Protein AF-A0A935BL09-F1 (afdb_monomer_lite)

Foldseek 3Di:
DDPVLVVVCVVLVLVVLLVLDDPVLNVCLVCVLVPDPDPVSSVVSSVVVSVQSVVSQDGPNDGDDRDPDDD

Radius of gyration: 11.99 Å; chains: 1; bounding box: 31×22×32 Å

Structure (mmCIF, N/CA/C/O backbone):
data_AF-A0A935BL09-F1
#
_entry.id   AF-A0A935BL09-F1
#
loop_
_atom_site.group_PDB
_atom_site.id
_atom_site.type_symbol
_atom_site.label_atom_id
_atom_site.label_alt_id
_atom_site.label_comp_id
_atom_site.label_asym_id
_atom_site.label_entity_id
_atom_site.label_seq_id
_atom_site.pdbx_PDB_ins_code
_atom_site.Cartn_x
_atom_site.Cartn_y
_atom_site.Cartn_z
_atom_site.occupa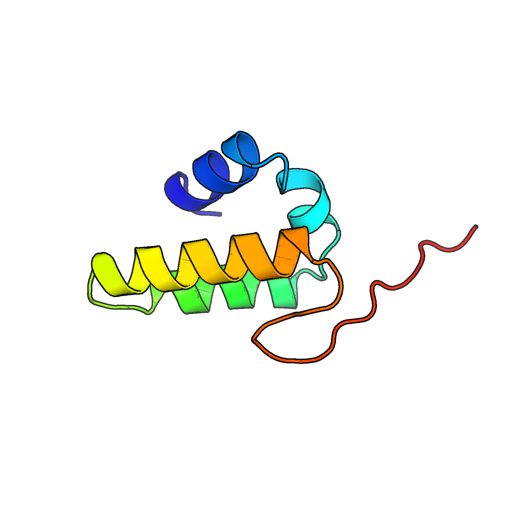ncy
_atom_site.B_iso_or_equiv
_atom_site.auth_seq_id
_atom_site.auth_comp_id
_atom_site.auth_asym_id
_atom_site.auth_atom_id
_atom_site.pdbx_PDB_model_num
ATOM 1 N N . MET A 1 1 ? 7.714 -0.658 7.142 1.00 85.06 1 MET A N 1
ATOM 2 C CA . MET A 1 1 ? 7.207 -0.276 5.804 1.00 85.06 1 MET A CA 1
ATOM 3 C C . MET A 1 1 ? 8.355 0.346 5.015 1.00 85.06 1 MET A C 1
ATOM 5 O O . MET A 1 1 ? 9.045 1.158 5.614 1.00 85.06 1 MET A O 1
ATOM 9 N N . PRO A 1 2 ? 8.592 -0.031 3.744 1.00 92.06 2 PRO A N 1
ATOM 10 C CA . PRO A 1 2 ? 9.605 0.596 2.884 1.00 92.06 2 PRO A CA 1
ATOM 11 C C . PRO A 1 2 ? 9.298 2.073 2.599 1.00 92.06 2 PRO A C 1
ATOM 13 O O . PRO A 1 2 ? 8.129 2.429 2.452 1.00 92.06 2 PRO A O 1
ATOM 16 N N . ASP A 1 3 ? 10.329 2.907 2.446 1.00 94.38 3 ASP A N 1
ATOM 17 C CA . ASP A 1 3 ? 10.171 4.359 2.247 1.00 94.38 3 ASP A CA 1
ATOM 18 C C . ASP A 1 3 ? 9.348 4.713 1.004 1.00 94.38 3 ASP A C 1
ATOM 20 O O . ASP A 1 3 ? 8.467 5.563 1.076 1.00 94.38 3 ASP A O 1
ATOM 24 N N . VAL A 1 4 ? 9.554 3.996 -0.107 1.00 92.44 4 VAL A N 1
ATOM 25 C CA . VAL A 1 4 ? 8.777 4.184 -1.347 1.00 92.44 4 VAL A CA 1
ATOM 26 C C . VAL A 1 4 ? 7.276 3.950 -1.143 1.00 92.44 4 VAL A C 1
ATOM 28 O O . VAL A 1 4 ? 6.451 4.640 -1.734 1.00 92.44 4 VAL A O 1
ATOM 31 N N . VAL A 1 5 ? 6.909 3.003 -0.275 1.00 95.38 5 VAL A N 1
ATOM 32 C CA . VAL A 1 5 ? 5.503 2.722 0.037 1.00 95.38 5 VAL A CA 1
ATOM 33 C C . VAL A 1 5 ? 4.937 3.818 0.935 1.00 95.38 5 VAL A C 1
ATOM 35 O O . VAL A 1 5 ? 3.825 4.277 0.691 1.00 95.38 5 VAL A O 1
ATOM 38 N N . ARG A 1 6 ? 5.710 4.272 1.932 1.00 96.81 6 ARG A N 1
ATOM 39 C CA . ARG A 1 6 ? 5.309 5.375 2.816 1.00 96.81 6 ARG A CA 1
ATOM 40 C C . ARG A 1 6 ? 5.049 6.654 2.020 1.00 96.81 6 ARG A C 1
ATOM 42 O O . ARG A 1 6 ? 3.962 7.204 2.129 1.00 96.81 6 ARG A O 1
ATOM 49 N N . ALA A 1 7 ? 5.994 7.056 1.172 1.00 96.94 7 ALA A N 1
ATOM 50 C CA . ALA A 1 7 ? 5.875 8.260 0.355 1.00 96.94 7 ALA A CA 1
ATOM 51 C C . ALA A 1 7 ? 4.643 8.216 -0.566 1.00 96.94 7 ALA A C 1
ATOM 53 O O . ALA A 1 7 ? 3.933 9.207 -0.700 1.00 96.94 7 ALA A O 1
ATOM 54 N N . ALA A 1 8 ? 4.345 7.057 -1.162 1.00 96.81 8 ALA A N 1
ATOM 55 C CA . ALA A 1 8 ? 3.168 6.898 -2.012 1.00 96.81 8 ALA A CA 1
ATOM 56 C C . ALA A 1 8 ? 1.844 6.949 -1.223 1.00 96.81 8 ALA A C 1
ATOM 58 O O . ALA A 1 8 ? 0.862 7.513 -1.702 1.00 96.81 8 ALA A O 1
ATOM 59 N N . LEU A 1 9 ? 1.814 6.390 -0.008 1.00 97.69 9 LEU A N 1
ATOM 60 C CA . LEU A 1 9 ? 0.657 6.488 0.888 1.00 97.69 9 LEU A CA 1
ATOM 61 C C . LEU A 1 9 ? 0.424 7.925 1.361 1.00 97.69 9 LEU A C 1
ATOM 63 O O . LEU A 1 9 ? -0.720 8.369 1.387 1.00 97.69 9 LEU A O 1
ATOM 67 N N . GLU A 1 10 ? 1.487 8.645 1.717 1.00 97.62 10 GLU A N 1
ATOM 68 C CA . GLU A 1 10 ? 1.426 10.053 2.123 1.00 97.62 10 GLU A CA 1
ATOM 69 C C . GLU A 1 10 ? 0.951 10.938 0.967 1.00 97.62 10 GLU A C 1
ATOM 71 O O . GLU A 1 10 ? 0.005 11.704 1.139 1.00 97.62 10 GLU A O 1
ATOM 76 N N . ALA A 1 11 ? 1.519 10.765 -0.232 1.00 96.94 11 ALA A N 1
ATOM 77 C CA . ALA A 1 11 ? 1.112 11.500 -1.429 1.00 96.94 11 ALA A CA 1
ATOM 78 C C . ALA A 1 11 ? -0.364 11.271 -1.803 1.00 96.94 11 ALA A C 1
ATOM 80 O O . ALA A 1 11 ? -1.010 12.169 -2.336 1.00 96.94 11 ALA A O 1
ATOM 81 N N . GLY A 1 12 ? -0.904 10.082 -1.516 1.00 95.06 12 GLY A N 1
ATOM 82 C CA . GLY A 1 12 ? -2.312 9.752 -1.740 1.00 95.06 12 GLY A CA 1
ATOM 83 C C . GLY A 1 12 ? -3.244 10.040 -0.559 1.00 95.06 12 GLY A C 1
ATOM 84 O O . GLY A 1 12 ? -4.440 9.795 -0.679 1.00 95.06 12 GLY A O 1
ATOM 85 N N . GLY A 1 13 ? -2.735 10.483 0.598 1.00 96.94 13 GLY A N 1
ATOM 86 C CA . GLY A 1 13 ? -3.536 10.600 1.826 1.00 96.94 13 GLY A CA 1
ATOM 87 C C . GLY A 1 13 ? -4.085 9.260 2.348 1.00 96.94 13 GLY A C 1
ATOM 88 O O . GLY A 1 13 ? -5.044 9.228 3.115 1.00 96.94 13 GLY A O 1
ATOM 89 N N . LEU A 1 14 ? -3.487 8.136 1.941 1.00 97.62 14 LEU A N 1
ATOM 90 C CA . LEU A 1 14 ? -3.951 6.772 2.226 1.00 97.62 14 LEU A CA 1
ATOM 91 C C . LEU A 1 14 ? -3.295 6.154 3.465 1.00 97.62 14 LEU A C 1
ATOM 93 O O . LEU A 1 14 ? -3.585 5.004 3.805 1.00 97.62 14 LEU A O 1
ATOM 97 N N . LEU A 1 15 ? -2.427 6.896 4.155 1.00 96.38 15 LEU A N 1
ATOM 98 C CA . LEU A 1 15 ? -1.751 6.415 5.359 1.00 96.38 15 LEU A CA 1
ATOM 99 C C . LEU A 1 15 ? -2.746 5.962 6.453 1.00 96.38 15 LEU A C 1
ATOM 101 O O . LEU A 1 15 ? -2.606 4.827 6.913 1.00 96.38 15 LEU A O 1
ATOM 105 N N . PRO A 1 16 ? -3.816 6.718 6.789 1.00 95.75 16 PRO A N 1
ATOM 106 C CA . PRO A 1 16 ? -4.801 6.263 7.776 1.00 95.75 16 PRO A CA 1
ATOM 107 C C . PRO A 1 16 ? -5.567 5.013 7.320 1.00 95.75 16 PRO A C 1
ATOM 109 O O . PRO A 1 16 ? -5.807 4.096 8.107 1.00 95.75 16 PRO A O 1
ATOM 112 N N . ALA A 1 17 ? -5.918 4.936 6.030 1.00 95.06 17 ALA A N 1
ATOM 113 C CA . ALA A 1 17 ? -6.593 3.773 5.457 1.00 95.06 17 ALA A CA 1
ATOM 114 C C . ALA A 1 17 ? -5.715 2.520 5.567 1.00 95.06 17 ALA A C 1
ATOM 116 O O . ALA A 1 17 ? -6.205 1.460 5.958 1.00 95.06 17 ALA A O 1
ATOM 117 N N . TYR A 1 18 ? -4.419 2.648 5.279 1.00 96.06 18 TYR A N 1
ATOM 118 C CA . TYR A 1 18 ? -3.440 1.580 5.443 1.00 96.06 18 TYR A CA 1
ATOM 119 C C . TYR A 1 18 ? -3.290 1.159 6.910 1.00 96.06 18 TYR A C 1
ATOM 121 O O . TYR A 1 18 ? -3.330 -0.034 7.211 1.00 96.06 18 TYR A O 1
ATOM 129 N N . GLU A 1 19 ? -3.162 2.113 7.834 1.00 94.69 19 GLU A N 1
ATOM 130 C CA . GLU A 1 19 ? -3.003 1.842 9.269 1.00 94.69 19 GLU A CA 1
ATOM 131 C C . GLU A 1 19 ? -4.234 1.189 9.901 1.00 94.69 19 GLU A C 1
ATOM 133 O O . GLU A 1 19 ? -4.084 0.337 10.779 1.00 94.69 19 GLU A O 1
ATOM 138 N N . SER A 1 20 ? -5.431 1.507 9.400 1.00 93.50 20 SER A N 1
ATOM 139 C CA . SER A 1 20 ? -6.683 0.870 9.826 1.00 93.50 20 SER A CA 1
ATOM 140 C C . SER A 1 20 ? -6.756 -0.623 9.477 1.00 93.50 20 SER A C 1
ATOM 142 O O . SER A 1 20 ? -7.543 -1.369 10.069 1.00 93.50 20 SER A O 1
ATOM 144 N N . ARG A 1 21 ? -5.937 -1.094 8.523 1.00 93.69 21 ARG A N 1
ATOM 145 C CA . ARG A 1 21 ? -5.939 -2.502 8.119 1.00 93.69 21 ARG A CA 1
ATOM 146 C C . ARG A 1 21 ? -5.308 -3.388 9.205 1.00 93.69 21 ARG A C 1
ATOM 148 O O . ARG A 1 21 ? -4.314 -3.011 9.841 1.00 93.69 21 ARG A O 1
ATOM 155 N N . PRO A 1 22 ? -5.811 -4.626 9.385 1.00 94.19 22 PRO A N 1
ATOM 156 C CA . PRO A 1 22 ? -5.170 -5.613 10.247 1.00 94.19 22 PRO A CA 1
ATOM 157 C C . PRO A 1 22 ? -3.681 -5.780 9.922 1.00 94.19 22 PRO A C 1
ATOM 159 O O . PRO A 1 22 ? -3.278 -5.697 8.761 1.00 94.19 22 PRO A O 1
ATOM 162 N N . ALA A 1 23 ? -2.858 -6.049 10.940 1.00 94.00 23 ALA A N 1
ATOM 163 C CA . ALA A 1 23 ? -1.405 -6.161 10.777 1.00 94.00 23 ALA A CA 1
ATOM 164 C C . ALA A 1 23 ? -0.996 -7.180 9.695 1.00 94.00 23 ALA A C 1
ATOM 166 O O . ALA A 1 23 ? -0.067 -6.920 8.935 1.00 94.00 23 ALA A O 1
ATOM 167 N N . TYR A 1 24 ? -1.727 -8.293 9.565 1.00 94.88 24 TYR A N 1
ATOM 168 C CA . TYR A 1 24 ? -1.465 -9.286 8.520 1.00 94.88 24 TYR A CA 1
ATOM 169 C C . TYR A 1 24 ? -1.698 -8.729 7.105 1.00 94.88 24 TYR A C 1
ATOM 171 O O . TYR A 1 24 ? -0.866 -8.962 6.241 1.00 94.88 24 TYR A O 1
ATOM 179 N N . GLN A 1 25 ? -2.738 -7.913 6.875 1.00 95.88 25 GLN A N 1
ATOM 180 C CA . GLN A 1 25 ? -2.992 -7.305 5.558 1.00 95.88 25 GLN A CA 1
ATOM 181 C C . GLN A 1 25 ? -1.896 -6.313 5.178 1.00 95.88 25 GLN A C 1
ATOM 183 O O . GLN A 1 25 ? -1.433 -6.287 4.040 1.00 95.88 25 GLN A O 1
ATOM 188 N N . ARG A 1 26 ? -1.451 -5.512 6.154 1.00 96.88 26 ARG A N 1
ATOM 189 C CA . ARG A 1 26 ? -0.316 -4.599 5.987 1.00 96.88 26 ARG A CA 1
ATOM 190 C C . ARG A 1 26 ? 0.943 -5.374 5.591 1.00 96.88 26 ARG A C 1
ATOM 192 O O . ARG A 1 26 ? 1.569 -5.062 4.581 1.00 96.88 26 ARG A O 1
ATOM 199 N N . ASN A 1 27 ? 1.277 -6.426 6.339 1.00 97.44 27 ASN A N 1
ATOM 200 C CA . ASN A 1 27 ? 2.443 -7.267 6.065 1.00 97.44 27 ASN A CA 1
ATOM 201 C C . ASN A 1 27 ? 2.353 -7.977 4.707 1.00 97.44 27 ASN A C 1
ATOM 203 O O . ASN A 1 27 ? 3.345 -8.026 3.979 1.00 97.44 27 ASN A O 1
ATOM 207 N N . ASP A 1 28 ? 1.173 -8.469 4.336 1.00 97.56 28 ASP A N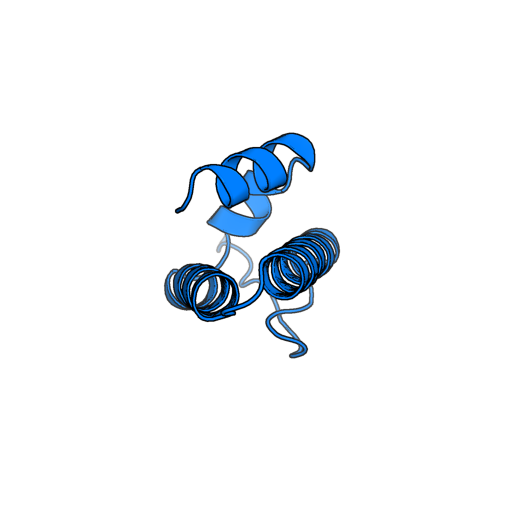 1
ATOM 208 C CA . ASP A 1 28 ? 0.930 -9.141 3.063 1.00 97.56 28 ASP A CA 1
ATOM 209 C C . ASP A 1 28 ? 1.100 -8.197 1.874 1.00 97.56 28 ASP A C 1
ATOM 211 O O . ASP A 1 28 ? 1.762 -8.574 0.907 1.00 97.56 28 ASP A O 1
ATOM 215 N N . TYR A 1 29 ? 0.584 -6.964 1.941 1.00 97.50 29 TYR A N 1
ATOM 216 C CA . TYR A 1 29 ? 0.828 -5.956 0.905 1.00 97.50 29 TYR A CA 1
ATOM 217 C C . TYR A 1 29 ? 2.315 -5.674 0.729 1.00 97.50 29 TYR A C 1
ATOM 219 O O . TYR A 1 29 ? 2.831 -5.759 -0.387 1.00 97.50 29 TYR A O 1
ATOM 227 N N . LEU A 1 30 ? 3.021 -5.394 1.827 1.00 97.19 30 LEU A N 1
ATOM 228 C CA . LEU A 1 30 ? 4.453 -5.113 1.778 1.00 97.19 30 LEU A CA 1
ATOM 229 C C . LEU A 1 30 ? 5.231 -6.304 1.216 1.00 97.19 30 LEU A C 1
ATOM 231 O O . LEU A 1 30 ? 6.041 -6.143 0.304 1.00 97.19 30 LEU A O 1
ATOM 235 N N . GLY A 1 31 ? 4.951 -7.512 1.704 1.00 97.31 31 GLY A N 1
ATOM 236 C CA . GLY A 1 31 ? 5.584 -8.734 1.223 1.00 97.31 31 GLY A CA 1
ATOM 237 C C . GLY A 1 31 ? 5.252 -9.025 -0.241 1.00 97.31 31 GLY A C 1
ATOM 238 O O . GLY A 1 31 ? 6.114 -9.452 -1.007 1.00 97.31 31 GLY A O 1
ATOM 239 N N . TRP A 1 32 ? 4.015 -8.798 -0.677 1.00 97.50 32 TRP A N 1
ATOM 240 C CA . TRP A 1 32 ? 3.599 -8.973 -2.067 1.00 97.50 32 TRP A CA 1
ATOM 241 C C . TRP A 1 32 ? 4.282 -7.970 -2.999 1.00 97.50 32 TRP A C 1
ATOM 243 O O . TRP A 1 32 ? 4.794 -8.378 -4.040 1.00 97.50 32 TRP A O 1
ATOM 253 N N . ILE A 1 33 ? 4.378 -6.696 -2.620 1.00 97.00 33 ILE A N 1
ATOM 254 C CA . ILE A 1 33 ? 5.095 -5.677 -3.397 1.00 97.00 33 ILE A CA 1
ATOM 255 C C . ILE A 1 33 ? 6.588 -6.030 -3.469 1.00 97.00 33 ILE A C 1
ATOM 257 O O . ILE A 1 33 ? 7.131 -6.159 -4.565 1.00 97.00 33 ILE A O 1
ATOM 261 N N . MET A 1 34 ? 7.241 -6.288 -2.333 1.00 95.50 34 MET A N 1
ATOM 262 C CA . MET A 1 34 ? 8.694 -6.508 -2.278 1.00 95.50 34 MET A CA 1
ATOM 263 C C . MET A 1 34 ? 9.152 -7.807 -2.952 1.00 95.50 34 MET A C 1
ATOM 265 O O . MET A 1 34 ? 10.243 -7.847 -3.521 1.00 95.50 34 MET A O 1
ATOM 269 N N . ARG A 1 35 ? 8.315 -8.855 -2.965 1.00 96.62 35 ARG A N 1
ATOM 270 C CA . ARG A 1 35 ? 8.619 -10.125 -3.654 1.00 96.62 35 ARG A CA 1
ATOM 271 C C . ARG A 1 35 ? 8.673 -10.005 -5.179 1.00 96.62 35 ARG A C 1
ATOM 273 O O . ARG A 1 35 ? 9.188 -10.910 -5.834 1.00 96.62 35 ARG A O 1
ATOM 280 N N . ALA A 1 36 ? 8.138 -8.939 -5.776 1.00 96.81 36 ALA A N 1
ATOM 281 C CA . ALA A 1 36 ? 8.288 -8.731 -7.212 1.00 96.81 36 ALA A CA 1
ATOM 282 C C . ALA A 1 36 ? 9.760 -8.453 -7.558 1.00 96.81 36 ALA A C 1
ATOM 284 O O . ALA A 1 36 ? 10.396 -7.598 -6.945 1.00 96.81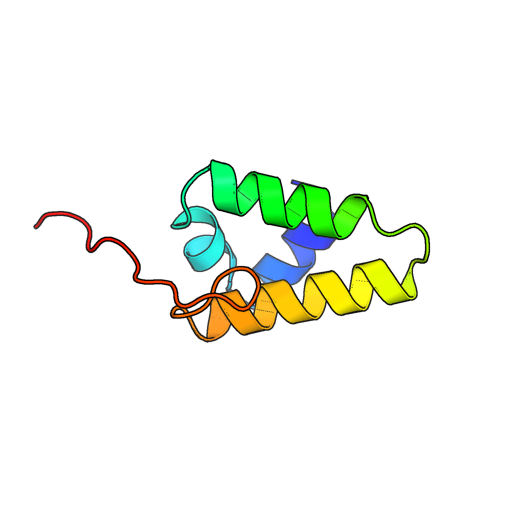 36 ALA A O 1
ATOM 285 N N . LYS A 1 37 ? 10.308 -9.175 -8.544 1.00 95.06 37 LYS A N 1
ATOM 286 C CA . LYS A 1 37 ? 11.715 -9.034 -8.960 1.00 95.06 37 LYS A CA 1
ATOM 287 C C . LYS A 1 37 ? 11.953 -7.778 -9.803 1.00 95.06 37 LYS A C 1
ATOM 289 O O . LYS A 1 37 ? 12.972 -7.117 -9.637 1.00 95.06 37 LYS A O 1
ATOM 294 N N . LEU A 1 38 ? 11.005 -7.448 -10.681 1.00 96.88 38 LEU A N 1
ATOM 295 C CA . LEU A 1 38 ? 11.111 -6.327 -11.615 1.00 96.88 38 LEU A CA 1
ATOM 296 C C . LEU A 1 38 ? 10.544 -5.031 -11.006 1.00 96.88 38 LEU A C 1
ATOM 298 O O . LEU A 1 38 ? 9.431 -5.080 -10.469 1.00 96.88 38 LEU A O 1
ATOM 302 N N . PRO A 1 39 ? 11.228 -3.877 -11.151 1.00 94.50 39 PRO A N 1
ATOM 303 C CA . PRO A 1 39 ? 10.739 -2.578 -10.674 1.00 94.50 39 PRO A CA 1
ATOM 304 C C . PRO A 1 39 ? 9.330 -2.239 -11.174 1.00 94.50 39 PRO A C 1
ATOM 306 O O . PRO A 1 39 ? 8.440 -2.007 -10.363 1.00 94.50 39 PRO A O 1
ATOM 309 N N . ALA A 1 40 ? 9.074 -2.395 -12.476 1.00 96.25 40 ALA A N 1
ATOM 310 C CA . ALA A 1 40 ? 7.754 -2.155 -13.067 1.00 96.25 40 ALA A CA 1
ATOM 311 C C . ALA A 1 40 ? 6.639 -3.024 -12.447 1.00 96.25 40 ALA A C 1
ATOM 313 O O . ALA A 1 40 ? 5.480 -2.622 -12.363 1.00 96.25 40 ALA A O 1
ATOM 314 N N . THR A 1 41 ? 6.967 -4.237 -11.981 1.00 96.69 41 THR A N 1
ATOM 315 C CA . THR A 1 41 ? 5.989 -5.080 -11.275 1.00 96.69 41 THR A CA 1
ATOM 316 C C . THR A 1 41 ? 5.757 -4.583 -9.849 1.00 96.69 41 THR A C 1
ATOM 318 O O . THR A 1 41 ? 4.619 -4.615 -9.390 1.00 96.69 41 THR A O 1
ATOM 321 N N . 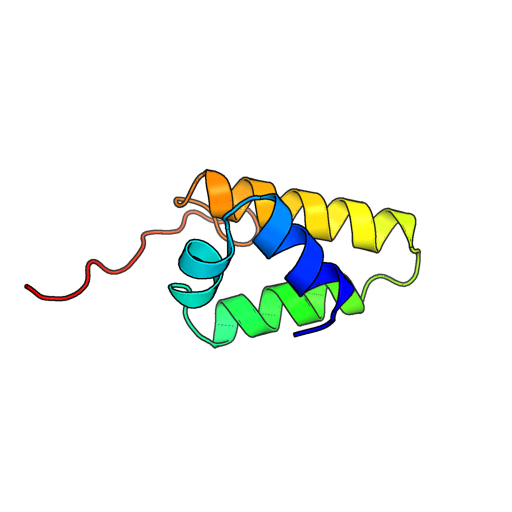ARG A 1 42 ? 6.793 -4.097 -9.150 1.00 96.81 42 ARG A N 1
ATOM 322 C CA . ARG A 1 42 ? 6.637 -3.469 -7.824 1.00 96.81 42 ARG A CA 1
ATOM 323 C C . ARG A 1 42 ? 5.736 -2.242 -7.910 1.00 96.81 42 ARG A C 1
ATOM 325 O O . ARG A 1 42 ? 4.808 -2.138 -7.119 1.00 96.81 42 ARG A O 1
ATOM 332 N N . GLU A 1 43 ? 5.955 -1.387 -8.905 1.00 96.56 43 GLU A N 1
ATOM 333 C CA . GLU A 1 43 ? 5.146 -0.188 -9.162 1.00 96.56 43 GLU A CA 1
ATOM 334 C C . GLU A 1 43 ? 3.683 -0.536 -9.440 1.00 96.56 43 GLU A C 1
ATOM 336 O O . GLU A 1 43 ? 2.789 0.005 -8.797 1.00 96.56 43 GLU A O 1
ATOM 341 N N . ARG A 1 44 ? 3.419 -1.515 -10.316 1.00 97.56 44 ARG A N 1
ATOM 342 C CA . ARG A 1 44 ? 2.051 -1.997 -10.578 1.00 97.56 44 ARG A CA 1
ATOM 343 C C . ARG A 1 44 ? 1.361 -2.539 -9.326 1.00 97.56 44 ARG A C 1
ATOM 345 O O . ARG A 1 44 ? 0.174 -2.298 -9.123 1.00 97.56 44 ARG A O 1
ATOM 352 N N . ARG A 1 45 ? 2.085 -3.283 -8.484 1.00 97.81 45 ARG A N 1
ATOM 353 C CA . ARG A 1 45 ? 1.549 -3.818 -7.220 1.00 97.81 45 ARG A CA 1
ATOM 354 C C . ARG A 1 45 ? 1.288 -2.714 -6.199 1.00 97.81 45 ARG A C 1
ATOM 356 O O . ARG A 1 45 ? 0.264 -2.754 -5.526 1.00 97.81 45 ARG A O 1
ATOM 363 N N . LEU A 1 46 ? 2.182 -1.730 -6.117 1.00 97.88 46 LEU A N 1
ATOM 364 C CA . LEU A 1 46 ? 2.006 -0.543 -5.287 1.00 97.88 46 LEU A CA 1
ATOM 365 C C . LEU A 1 46 ? 0.762 0.237 -5.722 1.00 97.88 46 LEU A C 1
ATOM 367 O O . LEU A 1 46 ? -0.113 0.465 -4.896 1.00 97.88 46 LEU A O 1
ATOM 371 N N . ALA A 1 47 ? 0.630 0.550 -7.013 1.00 97.69 47 ALA A N 1
ATOM 372 C CA . ALA A 1 47 ? -0.541 1.236 -7.556 1.00 97.69 47 ALA A CA 1
ATOM 373 C C . ALA A 1 47 ? -1.847 0.491 -7.236 1.00 97.69 47 ALA A C 1
ATOM 375 O O . ALA A 1 47 ? -2.820 1.108 -6.813 1.00 97.69 47 ALA A O 1
ATOM 376 N N . ARG A 1 48 ? -1.847 -0.844 -7.348 1.00 98.06 48 ARG A N 1
ATOM 377 C CA . ARG A 1 48 ? -3.002 -1.662 -6.960 1.00 98.06 48 ARG A CA 1
ATOM 378 C C . ARG A 1 48 ? -3.334 -1.541 -5.473 1.00 98.06 48 ARG A C 1
ATOM 380 O O . ARG A 1 48 ? -4.498 -1.374 -5.138 1.00 98.06 48 ARG A O 1
AT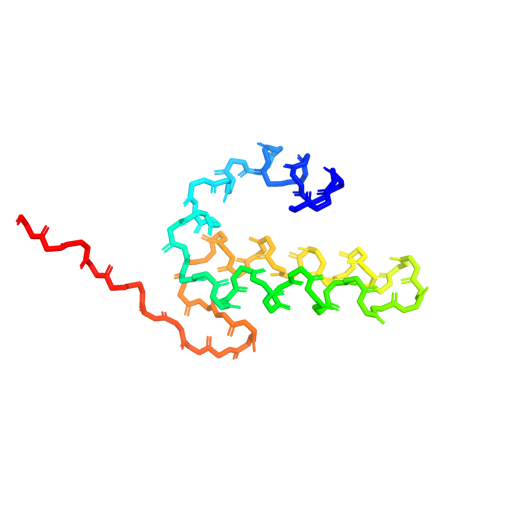OM 387 N N . MET A 1 49 ? -2.342 -1.629 -4.584 1.00 97.75 49 MET A N 1
ATOM 388 C CA . MET A 1 49 ? -2.579 -1.451 -3.147 1.00 97.75 49 MET A CA 1
ATOM 389 C C . MET A 1 49 ? -3.225 -0.088 -2.870 1.00 97.75 49 MET A C 1
ATOM 391 O O . MET A 1 49 ? -4.165 -0.014 -2.087 1.00 97.75 49 MET A O 1
ATOM 395 N N . LEU A 1 50 ? -2.741 0.979 -3.513 1.00 98.19 50 LEU A N 1
ATOM 396 C CA . LEU A 1 50 ? -3.287 2.325 -3.334 1.00 98.19 50 LEU A CA 1
ATOM 397 C C . LEU A 1 50 ? -4.746 2.417 -3.810 1.00 98.19 50 LEU A C 1
ATOM 399 O O . LEU A 1 50 ? -5.573 2.955 -3.081 1.00 98.19 50 LEU A O 1
ATOM 403 N N . ASP A 1 51 ? -5.081 1.834 -4.965 1.00 98.00 51 ASP A N 1
ATOM 404 C CA . ASP A 1 51 ? -6.466 1.755 -5.458 1.00 98.00 51 ASP A CA 1
ATOM 405 C C . ASP A 1 51 ? -7.382 0.996 -4.482 1.00 98.00 51 ASP A C 1
ATOM 407 O O . ASP A 1 51 ? -8.437 1.489 -4.087 1.00 98.00 51 ASP A O 1
ATOM 411 N N . GLU A 1 52 ? -6.953 -0.176 -4.008 1.00 97.50 52 GLU A N 1
ATOM 412 C CA . GLU A 1 52 ? -7.731 -0.990 -3.064 1.00 97.50 52 GLU A CA 1
ATOM 413 C C . GLU A 1 52 ? -7.918 -0.288 -1.704 1.00 97.50 52 GLU A C 1
ATOM 415 O O . GLU A 1 52 ? -8.969 -0.412 -1.065 1.00 97.50 52 GLU A O 1
ATOM 420 N N . LEU A 1 53 ? -6.919 0.480 -1.257 1.00 96.94 53 LEU A N 1
ATOM 421 C CA . LEU A 1 53 ? -7.023 1.315 -0.060 1.00 96.94 53 LEU A CA 1
ATOM 422 C C . LEU A 1 53 ? -7.980 2.492 -0.261 1.00 96.94 53 LEU A C 1
ATOM 424 O O . LEU A 1 53 ? -8.781 2.744 0.636 1.00 96.94 53 LEU A O 1
ATOM 428 N N . ALA A 1 54 ? -7.924 3.164 -1.414 1.00 96.00 54 ALA A N 1
ATOM 429 C CA . ALA A 1 54 ? -8.805 4.280 -1.751 1.00 96.00 54 ALA A CA 1
ATOM 430 C C . ALA A 1 54 ? -10.272 3.841 -1.853 1.00 96.00 54 ALA A C 1
ATOM 432 O O . ALA A 1 54 ? -11.164 4.533 -1.370 1.00 96.00 54 ALA A O 1
ATOM 433 N N . ARG A 1 55 ? -10.519 2.659 -2.426 1.00 95.19 55 ARG A N 1
ATOM 434 C CA . ARG A 1 55 ? -11.854 2.050 -2.488 1.00 95.19 55 ARG A CA 1
ATOM 435 C C . ARG A 1 55 ? -12.367 1.621 -1.116 1.00 95.19 55 ARG A C 1
ATOM 437 O O . ARG A 1 55 ? -13.558 1.713 -0.839 1.00 95.19 55 ARG A O 1
ATOM 444 N N . GLY A 1 56 ? -11.476 1.136 -0.252 1.00 93.88 56 GLY A N 1
ATOM 445 C CA . GLY A 1 56 ? -11.795 0.790 1.135 1.00 9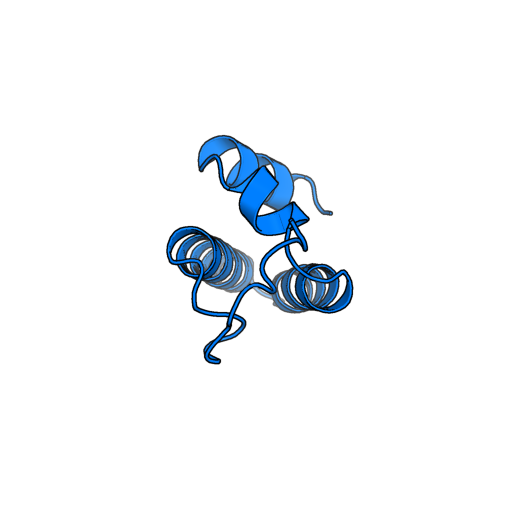3.88 56 GLY A CA 1
ATOM 446 C C . GLY A 1 56 ? -12.544 -0.536 1.328 1.00 93.88 56 GLY A C 1
ATOM 447 O O . GLY A 1 56 ? -12.605 -1.026 2.454 1.00 93.88 56 GLY A O 1
ATOM 448 N N . ASP A 1 57 ? -13.052 -1.150 0.259 1.00 93.88 57 ASP A N 1
ATOM 449 C CA . ASP A 1 57 ? -13.863 -2.375 0.266 1.00 93.88 57 ASP A CA 1
ATOM 450 C C . ASP A 1 57 ? -13.166 -3.583 -0.385 1.00 93.88 57 ASP A C 1
ATOM 452 O O . ASP A 1 57 ? -13.757 -4.656 -0.528 1.00 93.88 57 ASP A O 1
ATOM 456 N N . VAL A 1 58 ? -11.891 -3.434 -0.757 1.00 95.12 58 VAL A N 1
ATOM 457 C CA . VAL A 1 58 ? -11.070 -4.502 -1.339 1.00 95.12 58 VAL A CA 1
ATOM 458 C C . VAL A 1 58 ? -9.783 -4.709 -0.544 1.00 95.12 58 VAL A C 1
ATOM 460 O O . VAL A 1 58 ? -9.252 -3.809 0.119 1.00 95.12 58 VAL A O 1
ATOM 463 N N . TYR A 1 59 ? -9.312 -5.950 -0.578 1.00 95.50 59 TYR A N 1
ATOM 464 C CA . TYR A 1 59 ? -7.999 -6.375 -0.128 1.00 95.50 59 TYR A CA 1
ATOM 465 C C . TYR A 1 59 ? -7.500 -7.521 -1.011 1.00 95.50 59 TYR A C 1
ATOM 467 O O . TYR A 1 59 ? -8.114 -8.584 -1.023 1.00 95.50 59 TYR A O 1
ATOM 475 N N . MET A 1 60 ? -6.391 -7.342 -1.732 1.00 93.75 60 MET A N 1
ATOM 476 C CA . MET A 1 60 ? -5.778 -8.386 -2.569 1.00 93.75 60 MET A CA 1
ATOM 477 C C . MET A 1 60 ? -6.768 -9.022 -3.561 1.00 93.75 60 MET A C 1
ATOM 479 O O . MET A 1 60 ? -6.842 -10.244 -3.686 1.00 93.75 60 MET A O 1
ATOM 483 N N . ASN A 1 61 ? -7.546 -8.201 -4.272 1.00 93.00 61 ASN A N 1
ATOM 484 C CA . ASN A 1 61 ? -8.674 -8.631 -5.117 1.00 93.00 61 ASN A CA 1
ATOM 485 C C . ASN A 1 61 ? -9.859 -9.308 -4.413 1.00 93.00 61 ASN A C 1
ATOM 487 O O . ASN A 1 61 ? -10.755 -9.809 -5.091 1.00 93.00 61 ASN A O 1
ATOM 491 N N . MET A 1 62 ? -9.862 -9.389 -3.088 1.00 92.50 62 MET A N 1
ATOM 492 C CA . MET A 1 62 ? -10.935 -10.007 -2.320 1.00 92.50 62 MET A CA 1
ATOM 493 C C . MET A 1 62 ? -11.803 -8.931 -1.684 1.00 92.50 62 MET A C 1
ATOM 495 O O . MET A 1 62 ? -11.313 -7.863 -1.311 1.00 92.50 62 MET A O 1
ATOM 499 N N . ALA A 1 63 ? -13.095 -9.226 -1.536 1.00 92.38 63 ALA A N 1
ATOM 500 C CA . ALA A 1 63 ? -14.002 -8.357 -0.805 1.00 92.38 63 ALA A CA 1
ATOM 501 C C . ALA A 1 63 ? -13.491 -8.170 0.630 1.00 92.38 63 ALA A C 1
ATOM 503 O O . ALA A 1 63 ? -13.225 -9.136 1.349 1.00 92.38 63 ALA A O 1
ATOM 504 N N . TYR A 1 64 ? -13.373 -6.919 1.045 1.00 91.19 64 TYR A N 1
ATOM 505 C CA . TYR A 1 64 ? -12.967 -6.529 2.378 1.00 91.19 64 TYR A CA 1
ATOM 506 C C . TYR A 1 64 ? -14.067 -5.703 3.023 1.00 91.19 64 TYR A C 1
ATOM 508 O O . TYR A 1 64 ? -14.624 -4.786 2.429 1.00 91.19 64 TYR A O 1
ATOM 516 N N . ARG A 1 65 ? -14.373 -6.020 4.278 1.00 89.81 65 ARG A N 1
ATOM 517 C CA . ARG A 1 65 ? -15.265 -5.211 5.101 1.00 89.81 65 ARG A CA 1
ATOM 518 C C . ARG A 1 65 ? -14.454 -4.713 6.287 1.00 89.81 65 ARG A C 1
ATOM 520 O O . ARG A 1 65 ? -14.051 -5.547 7.106 1.00 89.81 65 ARG A O 1
ATOM 527 N N . PRO A 1 66 ? -14.178 -3.402 6.390 1.00 80.50 66 PRO A N 1
ATOM 528 C CA . PRO A 1 66 ? -13.523 -2.872 7.571 1.00 80.50 66 PRO A CA 1
ATOM 529 C C . PRO A 1 66 ? -14.393 -3.189 8.783 1.00 80.50 66 PRO A C 1
ATOM 531 O O . PRO A 1 66 ? -15.610 -2.982 8.774 1.00 80.50 66 PRO A O 1
ATOM 534 N N . ARG A 1 67 ? -13.774 -3.734 9.832 1.00 74.31 67 ARG A N 1
ATOM 535 C CA . ARG A 1 67 ? -14.472 -3.906 11.101 1.00 74.31 67 ARG A CA 1
ATOM 536 C C . ARG A 1 67 ? -14.741 -2.498 11.613 1.00 74.31 67 ARG A C 1
ATOM 538 O O . ARG A 1 67 ? -13.787 -1.763 11.856 1.00 74.31 67 ARG A O 1
ATOM 545 N N . LYS A 1 68 ? -16.014 -2.106 11.725 1.00 63.75 68 LYS A N 1
ATOM 546 C CA . LYS A 1 68 ? -16.358 -0.834 12.369 1.00 63.75 68 LYS A CA 1
ATOM 547 C C . LYS A 1 68 ? -15.683 -0.827 13.749 1.00 63.75 68 LYS A C 1
ATOM 549 O O . LYS A 1 68 ? -15.792 -1.844 14.447 1.00 63.75 68 LYS A O 1
ATOM 554 N N . PRO A 1 69 ? -14.955 0.238 14.129 1.00 52.31 69 PRO A N 1
ATOM 555 C CA . PRO A 1 69 ? -14.570 0.386 15.522 1.00 52.31 69 PRO A CA 1
ATOM 556 C C . PRO A 1 69 ? -15.853 0.318 16.360 1.00 52.31 69 PRO A C 1
ATOM 558 O O . PRO A 1 69 ? -16.896 0.824 15.935 1.00 52.31 69 PRO A O 1
ATOM 561 N N . ALA A 1 70 ? -15.803 -0.419 17.474 1.00 43.16 70 ALA A N 1
ATOM 562 C CA . ALA A 1 70 ? -16.918 -0.437 18.414 1.00 43.16 70 ALA A CA 1
ATOM 563 C C . ALA A 1 70 ? -17.195 1.013 18.863 1.00 43.16 70 ALA A C 1
ATOM 565 O O . ALA A 1 70 ? -16.222 1.767 18.974 1.00 43.16 70 ALA A O 1
ATOM 566 N N . PRO A 1 71 ? -18.474 1.406 19.020 1.00 54.75 71 PRO A N 1
ATOM 567 C CA . PRO A 1 71 ? -18.837 2.745 19.478 1.00 54.75 71 PRO A CA 1
ATOM 568 C C . PRO A 1 71 ? -18.226 3.072 20.843 1.00 54.75 71 PRO A C 1
ATOM 570 O O . PRO A 1 71 ? -18.001 2.125 21.633 1.00 54.75 71 PRO A O 1
#

pLDDT: mean 92.74, std 10.45, range [43.16, 98.19]

Sequence (71 aa):
MPDVVRAALEAGGLLPAYESRPAYQRNDYLGWIMRAKLPATRERRLARMLDELARGDVYMNMAYRPRKPAP

Secondary structure (DSSP, 8-state):
--HHHHHHHHHTT-HHHHHTS-HHHHHHHHHHHHT-SSHHHHHHHHHHHHHHHHHSSEETTEE----PPP-